Protein AF-H2YAA5-F1 (afdb_monomer)

Nearest PDB structures (foldseek):
  7ms2-assembly1_A  TM=9.270E-01  e=6.376E-05  Acetivibrio thermocellus AD2
  8j9f-assembly1_C  TM=8.965E-01  e=6.809E-05  Paenibacillus relictisesami
  3ac0-assembly1_B  TM=8.863E-01  e=9.457E-05  Kluyveromyces marxianus
  3abz-assembly1_D  TM=8.945E-01  e=2.081E-04  Kluyveromyces marxianus
  3abz-assembly1_B  TM=8.950E-01  e=2.373E-04  Kluyveromyces marxianus

Radius of gyration: 16.55 Å; Cα contacts (8 Å, |Δi|>4): 184; chains: 1; bounding box: 50×37×39 Å

Sequence (137 aa):
ISYRRSKQPTLYRYSGVARFTTGCVGANNKNLPICNTYNSSQVKEVVTGSEIVLVTLGTGVGIEAEGRDRSSMDLPGKQLEMLKDVVKFASGPVIVLLFNAGPLDVRWPMDNVAAVIACHFSAQMTGAGIMKVITGQ

Organism: Ciona savignyi (NCBI:txid51511)

Mean predicted aligned error: 7.63 Å

Foldseek 3Di:
DDDDDDPDPDQDDDPDDQDDDDAADADDPPDDRQRADGDLVVLLVRQAPDQEAEAEFEDDCVQDDPVHDDPAQETGHCSVVSVVSNLVRHPHFYEYEYEYPDHHPCVVVVVRGPYYHDQYCPPPCSVVVVVCVVNVD

Structure (mmCIF, N/CA/C/O backbone):
data_AF-H2YAA5-F1
#
_entry.id   AF-H2YAA5-F1
#
loop_
_atom_site.group_PDB
_atom_site.id
_atom_site.type_symbol
_atom_site.label_atom_id
_atom_site.label_alt_id
_atom_site.label_comp_id
_atom_site.label_asym_id
_atom_site.label_entity_id
_atom_site.label_seq_id
_atom_site.pdbx_PDB_ins_code
_atom_site.Cartn_x
_atom_site.Cartn_y
_atom_site.Cartn_z
_atom_site.occupancy
_atom_site.B_iso_or_equiv
_atom_site.auth_seq_id
_atom_site.auth_comp_id
_atom_site.auth_asym_id
_atom_site.auth_atom_id
_atom_site.pdbx_PDB_model_num
ATOM 1 N N . ILE A 1 1 ? -30.995 -21.481 7.227 1.00 39.28 1 ILE A N 1
ATOM 2 C CA . ILE A 1 1 ? -29.791 -20.750 6.761 1.00 39.28 1 ILE A CA 1
ATOM 3 C C . ILE A 1 1 ? -29.934 -19.313 7.241 1.00 39.28 1 ILE A C 1
ATOM 5 O O . ILE A 1 1 ? -30.798 -18.596 6.758 1.00 39.28 1 ILE A O 1
ATOM 9 N N . SER A 1 2 ? -29.221 -18.960 8.310 1.00 37.44 2 SER A N 1
ATOM 10 C CA . SER A 1 2 ? -29.306 -17.648 8.958 1.00 37.44 2 SER A CA 1
ATOM 11 C C . SER A 1 2 ? -28.291 -16.714 8.306 1.00 37.44 2 SER A C 1
ATOM 13 O O . SER A 1 2 ? -27.095 -16.964 8.413 1.00 37.44 2 SER A O 1
ATOM 15 N N . TYR A 1 3 ? -28.747 -15.653 7.639 1.00 30.62 3 TYR A N 1
ATOM 16 C CA . TYR A 1 3 ? -27.887 -14.530 7.264 1.00 30.62 3 TYR A CA 1
ATOM 17 C C . TYR A 1 3 ? -28.516 -13.239 7.788 1.00 30.62 3 TYR A C 1
ATOM 19 O O . TYR A 1 3 ? -29.413 -12.654 7.184 1.00 30.62 3 TYR A O 1
ATOM 27 N N . ARG A 1 4 ? -28.080 -12.834 8.985 1.00 42.38 4 ARG A N 1
ATOM 28 C CA . ARG A 1 4 ? -28.452 -11.577 9.640 1.00 42.38 4 ARG A CA 1
ATOM 29 C C . ARG A 1 4 ? -27.241 -10.645 9.621 1.00 42.38 4 ARG A C 1
ATOM 31 O O . ARG A 1 4 ? -26.290 -10.875 10.360 1.00 42.38 4 ARG A O 1
ATOM 38 N N . ARG A 1 5 ? -27.322 -9.571 8.835 1.00 42.88 5 ARG A N 1
ATOM 39 C CA . ARG A 1 5 ? -27.273 -8.159 9.274 1.00 42.88 5 ARG A CA 1
ATOM 40 C C . ARG A 1 5 ? -27.132 -7.274 8.035 1.00 42.88 5 ARG A C 1
ATOM 42 O O . ARG A 1 5 ? -26.046 -7.104 7.494 1.00 42.88 5 ARG A O 1
ATOM 49 N N . SER A 1 6 ? -28.245 -6.667 7.641 1.00 41.19 6 SER A N 1
ATOM 50 C CA . SER A 1 6 ? -28.258 -5.439 6.854 1.00 41.19 6 SER A CA 1
ATOM 51 C C . SER A 1 6 ? -27.463 -4.367 7.612 1.00 41.19 6 SER A C 1
ATOM 53 O O . SER A 1 6 ? -27.956 -3.817 8.601 1.00 41.19 6 SER A O 1
ATOM 55 N N . LYS A 1 7 ? -26.223 -4.084 7.201 1.00 44.28 7 LYS A N 1
ATOM 56 C CA . LYS A 1 7 ? -25.579 -2.823 7.582 1.00 44.28 7 LYS A CA 1
ATOM 57 C C . LYS A 1 7 ? -26.312 -1.722 6.818 1.00 44.28 7 LYS A C 1
ATOM 59 O O . LYS A 1 7 ? -26.330 -1.736 5.592 1.00 44.28 7 LYS A O 1
ATOM 64 N N . GLN A 1 8 ? -26.983 -0.832 7.544 1.00 41.75 8 GLN A N 1
ATOM 65 C CA . GLN A 1 8 ? -27.533 0.394 6.969 1.00 41.75 8 GLN A CA 1
ATOM 66 C C . GLN A 1 8 ? -26.404 1.204 6.301 1.00 41.75 8 GLN A C 1
ATOM 68 O O . GLN A 1 8 ? -25.256 1.097 6.743 1.00 41.75 8 GLN A O 1
ATOM 73 N N . PRO A 1 9 ? -26.689 2.003 5.259 1.00 43.78 9 PRO A N 1
ATOM 74 C CA . PRO A 1 9 ? -25.702 2.914 4.694 1.00 43.78 9 PRO A CA 1
ATOM 75 C C . PRO A 1 9 ? -25.348 3.988 5.733 1.00 43.78 9 PRO A C 1
ATOM 77 O O . PRO A 1 9 ? -26.124 4.907 5.987 1.00 43.78 9 PRO A O 1
ATOM 80 N N . THR A 1 10 ? -24.185 3.853 6.371 1.00 47.16 10 THR A N 1
ATOM 81 C CA . THR A 1 10 ? -23.647 4.857 7.295 1.00 47.16 10 THR A CA 1
ATOM 82 C C . THR A 1 10 ? -22.866 5.896 6.495 1.00 47.16 10 THR A C 1
ATOM 84 O O . THR A 1 10 ? -21.867 5.570 5.857 1.00 47.16 10 THR A O 1
ATOM 87 N N . LEU A 1 11 ? -23.314 7.151 6.528 1.00 50.50 11 LEU A N 1
ATOM 88 C CA . LEU A 1 11 ? -22.570 8.288 5.985 1.00 50.50 11 LEU A CA 1
ATOM 89 C C . LEU A 1 11 ? -21.407 8.626 6.927 1.00 50.50 11 LEU A C 1
ATOM 91 O O . LEU A 1 11 ? -21.628 9.058 8.058 1.00 50.50 11 LEU A O 1
ATOM 95 N N . TYR A 1 12 ? -20.171 8.440 6.463 1.00 52.25 12 TYR A N 1
ATOM 96 C CA . TYR A 1 12 ? -18.972 8.856 7.189 1.00 52.25 12 TYR A CA 1
ATOM 97 C C . TYR A 1 12 ? -18.597 10.283 6.782 1.00 52.25 12 TYR A C 1
ATOM 99 O O . TYR A 1 12 ? -18.268 10.546 5.627 1.00 52.25 12 TYR A O 1
ATOM 107 N N . ARG A 1 13 ? -18.630 11.219 7.737 1.00 52.41 13 ARG A N 1
ATOM 108 C CA . ARG A 1 13 ? -18.044 12.555 7.575 1.00 52.41 13 ARG A CA 1
ATOM 109 C C . ARG A 1 13 ? -16.662 12.541 8.215 1.00 52.41 13 ARG A C 1
ATOM 111 O O . ARG A 1 13 ? -16.558 12.452 9.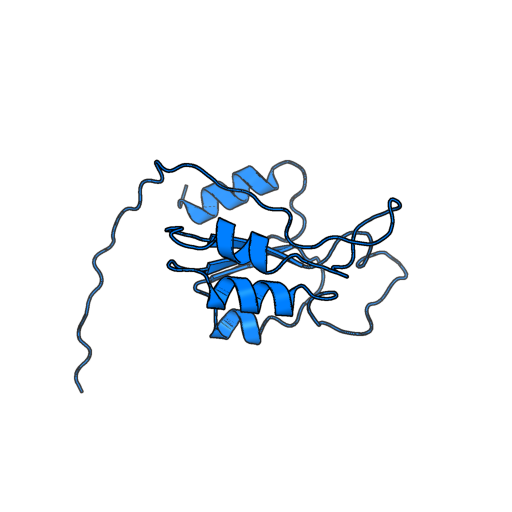433 1.00 52.41 13 ARG A O 1
ATOM 118 N N . TYR A 1 14 ? -15.610 12.643 7.408 1.00 58.72 14 TYR A N 1
ATOM 119 C CA . TYR A 1 14 ? -14.255 12.794 7.932 1.00 58.72 14 TYR A CA 1
ATOM 120 C C . TYR A 1 14 ? -14.113 14.172 8.597 1.00 58.72 14 TYR A C 1
ATOM 122 O O . TYR A 1 14 ? -14.228 15.197 7.926 1.00 58.72 14 TYR A O 1
ATOM 130 N N . SER A 1 15 ? -13.894 14.209 9.914 1.00 57.12 15 SER A N 1
ATOM 131 C CA . SER A 1 15 ? -13.580 15.442 10.660 1.00 57.12 15 SER A CA 1
ATOM 132 C C . SER A 1 15 ? -12.356 15.285 11.576 1.00 57.12 15 SER A C 1
ATOM 134 O O . SER A 1 15 ? -12.232 15.992 12.575 1.00 57.12 15 SER A O 1
ATOM 136 N N . GLY A 1 16 ? -11.484 14.320 11.269 1.00 63.72 16 GLY A N 1
ATOM 137 C CA . GLY A 1 16 ? -10.344 13.939 12.102 1.00 63.72 16 GLY A CA 1
ATOM 138 C C . GLY A 1 16 ? -9.012 14.567 11.684 1.00 63.72 16 GLY A C 1
ATOM 139 O O . GLY A 1 16 ? -8.889 15.212 10.645 1.00 63.72 16 GLY A O 1
ATOM 140 N N . VAL A 1 17 ? -7.994 14.343 12.517 1.00 72.75 17 VAL A N 1
ATOM 141 C CA . VAL A 1 17 ? -6.597 14.707 12.240 1.00 72.75 17 VAL A CA 1
ATOM 142 C C . VAL A 1 17 ? -5.952 13.606 11.399 1.00 72.75 17 VAL A C 1
ATOM 144 O O . VAL A 1 17 ? -5.946 12.442 11.802 1.00 72.75 17 VAL A O 1
ATOM 147 N N . ALA A 1 18 ? -5.377 13.968 10.253 1.00 80.94 18 ALA A N 1
ATOM 148 C CA . ALA A 1 18 ? -4.579 13.048 9.452 1.00 80.94 18 ALA A CA 1
ATOM 149 C C . ALA A 1 18 ? -3.185 12.886 10.072 1.00 80.94 18 ALA A C 1
ATOM 151 O O . ALA A 1 18 ? -2.505 13.872 10.360 1.00 80.94 18 ALA A O 1
ATOM 152 N N . ARG A 1 19 ? -2.754 11.637 10.266 1.00 85.75 19 ARG A N 1
ATOM 153 C CA . ARG A 1 19 ? -1.390 11.305 10.687 1.00 85.75 19 ARG A CA 1
ATOM 154 C C . ARG A 1 19 ? -0.677 10.644 9.521 1.00 85.75 19 ARG A C 1
ATOM 156 O O . ARG A 1 19 ? -1.197 9.700 8.933 1.00 85.75 19 ARG A O 1
ATOM 163 N N . PHE A 1 20 ? 0.509 11.141 9.205 1.00 85.88 20 PHE A N 1
ATOM 164 C CA . PHE A 1 20 ? 1.341 10.610 8.136 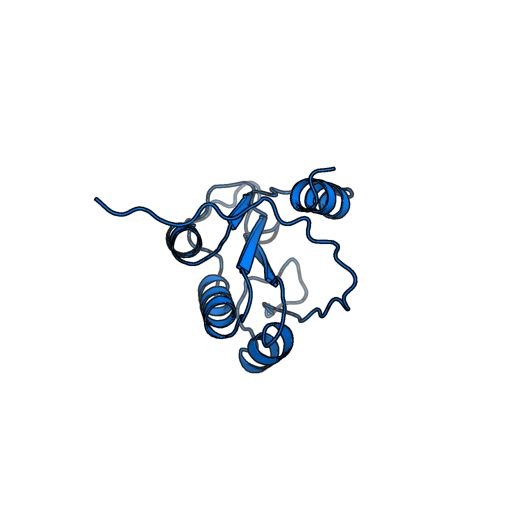1.00 85.88 20 PHE A CA 1
ATOM 165 C C . PHE A 1 20 ? 2.633 10.083 8.739 1.00 85.88 20 PHE A C 1
ATOM 167 O O . PHE A 1 20 ? 3.203 10.702 9.635 1.00 85.88 20 PHE A O 1
ATOM 174 N N . THR A 1 21 ? 3.101 8.952 8.228 1.00 82.69 21 THR A N 1
ATOM 175 C CA . THR A 1 21 ? 4.433 8.439 8.532 1.00 82.69 21 THR A CA 1
ATOM 176 C C . THR A 1 21 ? 5.130 8.072 7.237 1.00 82.69 21 THR A C 1
ATOM 178 O O . THR A 1 21 ? 4.486 7.685 6.257 1.00 82.69 21 THR A O 1
ATOM 181 N N . THR A 1 22 ? 6.451 8.188 7.219 1.00 76.44 22 THR A N 1
ATOM 182 C CA . THR A 1 22 ? 7.252 7.569 6.168 1.00 76.44 22 THR A CA 1
ATOM 183 C C . THR A 1 22 ? 7.115 6.058 6.298 1.00 76.44 22 THR A C 1
ATOM 185 O O . THR A 1 22 ? 7.511 5.492 7.313 1.00 76.44 22 THR A O 1
ATOM 188 N N . GLY A 1 23 ? 6.534 5.411 5.289 1.00 78.38 23 GLY A N 1
ATOM 189 C CA . GLY A 1 23 ? 6.445 3.954 5.244 1.00 78.38 23 GLY A CA 1
ATOM 190 C C . GLY A 1 23 ? 7.803 3.341 4.907 1.00 78.38 23 GLY A C 1
ATOM 191 O O . GLY A 1 23 ? 8.620 3.050 5.778 1.00 78.38 23 GLY A O 1
ATOM 192 N N . CYS A 1 24 ? 8.051 3.177 3.613 1.00 82.75 24 CYS A N 1
ATOM 193 C CA . CYS A 1 24 ? 9.284 2.610 3.085 1.00 82.75 24 CYS A CA 1
ATOM 194 C C . CYS A 1 24 ? 10.388 3.658 2.902 1.00 82.75 24 CYS A C 1
ATOM 196 O O . CYS A 1 24 ? 10.145 4.745 2.378 1.00 82.75 24 CYS A O 1
ATOM 198 N N . VAL A 1 25 ? 11.623 3.288 3.244 1.00 75.38 25 VAL A N 1
ATOM 199 C CA . VAL A 1 25 ? 12.838 4.072 2.991 1.00 75.38 25 VAL A CA 1
ATOM 200 C C . VAL A 1 25 ? 13.770 3.274 2.068 1.00 75.38 25 VAL A C 1
ATOM 202 O O . VAL A 1 25 ? 13.963 2.067 2.239 1.00 75.38 25 VAL A O 1
ATOM 205 N N . GLY A 1 26 ? 14.332 3.947 1.060 1.00 65.06 26 GLY A N 1
ATOM 206 C CA . GLY A 1 26 ? 15.323 3.388 0.130 1.00 65.06 26 GLY A CA 1
ATOM 207 C C . GLY A 1 26 ? 16.711 3.993 0.340 1.00 65.06 26 GLY A C 1
ATOM 208 O O . GLY A 1 26 ? 16.845 5.083 0.889 1.00 65.06 26 GLY A O 1
ATOM 209 N N . ALA A 1 27 ? 17.751 3.272 -0.081 1.00 53.47 27 ALA A N 1
ATOM 210 C CA . ALA A 1 27 ? 19.139 3.520 0.324 1.00 53.47 27 ALA A CA 1
ATOM 211 C C . ALA A 1 27 ? 19.928 4.527 -0.540 1.00 53.47 27 ALA A C 1
ATOM 213 O O . ALA A 1 27 ? 21.125 4.694 -0.323 1.00 53.47 27 ALA A O 1
ATOM 214 N N . ASN A 1 28 ? 19.329 5.181 -1.536 1.00 51.03 28 ASN A N 1
ATOM 215 C CA . ASN A 1 28 ? 20.100 6.005 -2.462 1.00 51.03 28 ASN A CA 1
ATOM 216 C C . ASN A 1 28 ? 19.297 7.153 -3.077 1.00 51.03 28 ASN A C 1
ATOM 218 O O . ASN A 1 28 ? 18.268 7.004 -3.726 1.00 51.03 28 ASN A O 1
ATOM 222 N N . ASN A 1 29 ? 19.877 8.330 -2.913 1.00 52.47 29 ASN A N 1
ATOM 223 C CA . ASN A 1 29 ? 19.399 9.675 -3.199 1.00 52.47 29 ASN A CA 1
ATOM 224 C C . ASN A 1 29 ? 19.424 9.976 -4.716 1.00 52.47 29 ASN A C 1
ATOM 226 O O . ASN A 1 29 ? 19.570 11.122 -5.133 1.00 52.47 29 ASN A O 1
ATOM 230 N N . LYS A 1 30 ? 19.341 8.937 -5.553 1.00 53.44 30 LYS A N 1
ATOM 231 C CA . LYS A 1 30 ? 19.345 9.006 -7.014 1.00 53.44 30 LYS A CA 1
ATOM 232 C C . LYS A 1 30 ? 18.276 8.050 -7.549 1.00 53.44 30 LYS A C 1
ATOM 234 O O . LYS A 1 30 ? 18.545 6.884 -7.804 1.00 53.44 30 LYS A O 1
ATOM 239 N N . ASN A 1 31 ? 17.076 8.598 -7.735 1.00 53.50 31 ASN A N 1
ATOM 240 C CA . ASN A 1 31 ? 15.996 8.075 -8.582 1.00 53.50 31 ASN A CA 1
ATOM 241 C C . ASN A 1 31 ? 15.207 6.846 -8.086 1.00 53.50 31 ASN A C 1
ATOM 243 O O . ASN A 1 31 ? 14.979 5.906 -8.839 1.00 53.50 31 ASN A O 1
ATOM 247 N N . LEU A 1 32 ? 14.629 7.001 -6.887 1.00 56.34 32 LEU A N 1
ATOM 248 C CA . LEU A 1 32 ? 13.385 6.382 -6.380 1.00 56.34 32 LEU A CA 1
ATOM 249 C C . LEU A 1 32 ? 13.551 5.127 -5.509 1.00 56.34 32 LEU A C 1
ATOM 251 O O . LEU A 1 32 ? 14.120 4.129 -5.947 1.00 56.34 32 LEU A O 1
ATOM 255 N N . PRO A 1 33 ? 13.028 5.156 -4.269 1.00 58.25 33 PRO A N 1
ATOM 256 C CA . PRO A 1 33 ? 13.323 4.137 -3.277 1.00 58.25 33 PRO A CA 1
ATOM 257 C C . PRO A 1 33 ? 12.563 2.833 -3.552 1.00 58.25 33 PRO A C 1
ATOM 259 O O . PRO A 1 33 ? 11.349 2.754 -3.371 1.00 58.25 33 PRO A O 1
ATOM 262 N N . ILE A 1 34 ? 13.295 1.774 -3.904 1.00 77.31 34 ILE A N 1
ATOM 263 C CA . ILE A 1 34 ? 12.858 0.403 -3.609 1.00 77.31 34 ILE A CA 1
ATOM 264 C C . ILE A 1 34 ? 12.766 0.288 -2.079 1.00 77.31 34 ILE A C 1
ATOM 266 O O . ILE A 1 34 ? 13.643 0.782 -1.365 1.00 77.31 34 ILE A O 1
ATOM 270 N N . CYS A 1 35 ? 11.692 -0.320 -1.568 1.00 86.56 35 CYS A N 1
ATOM 271 C CA . CYS A 1 35 ? 11.458 -0.442 -0.131 1.00 86.56 35 CYS A CA 1
ATOM 272 C C . CYS A 1 35 ? 12.470 -1.406 0.506 1.00 86.56 35 CYS A C 1
ATOM 274 O O . CYS A 1 35 ? 12.218 -2.603 0.591 1.00 86.56 35 CYS A O 1
ATOM 276 N N . ASN A 1 36 ? 13.624 -0.905 0.944 1.00 86.75 36 ASN A N 1
ATOM 277 C CA . ASN A 1 36 ? 14.657 -1.736 1.569 1.00 86.75 36 ASN A CA 1
ATOM 278 C C . ASN A 1 36 ? 14.397 -1.913 3.065 1.00 86.75 36 ASN A C 1
ATOM 280 O O . ASN A 1 36 ? 14.625 -2.985 3.631 1.00 86.75 36 ASN A O 1
ATOM 284 N N . THR A 1 37 ? 13.931 -0.849 3.715 1.00 89.12 37 THR A N 1
ATOM 285 C CA . THR A 1 37 ? 13.631 -0.827 5.144 1.00 89.12 37 THR A CA 1
ATOM 286 C C . THR A 1 37 ? 12.354 -0.038 5.409 1.00 89.12 37 THR A C 1
ATOM 288 O O . THR A 1 37 ? 11.941 0.809 4.618 1.00 89.12 37 THR A O 1
ATOM 291 N N . TYR A 1 38 ? 11.719 -0.338 6.535 1.00 91.06 38 TYR A N 1
ATOM 292 C CA . TYR A 1 38 ? 10.622 0.432 7.107 1.00 91.06 38 TYR A CA 1
ATOM 293 C C . TYR A 1 38 ? 10.704 0.307 8.632 1.00 91.06 38 TYR A C 1
ATOM 295 O O . TYR A 1 38 ? 11.313 -0.635 9.151 1.00 91.06 38 TYR A O 1
ATOM 303 N N . ASN A 1 39 ? 10.119 1.255 9.361 1.00 92.69 39 ASN A N 1
ATOM 304 C CA . ASN A 1 39 ? 10.100 1.223 10.821 1.00 92.69 39 ASN A CA 1
ATOM 305 C C . ASN A 1 39 ? 8.742 0.709 11.320 1.00 92.69 39 ASN A C 1
ATOM 307 O O . ASN A 1 39 ? 7.763 1.451 11.368 1.00 92.69 39 ASN A O 1
ATOM 311 N N . SER A 1 40 ? 8.692 -0.565 11.715 1.00 93.31 40 SER A N 1
ATOM 312 C CA . SER A 1 40 ? 7.464 -1.214 12.204 1.00 93.31 40 SER A CA 1
ATOM 313 C C . SER A 1 40 ? 6.866 -0.515 13.437 1.00 93.31 40 SER A C 1
ATOM 315 O O . SER A 1 40 ? 5.646 -0.406 13.560 1.00 93.31 40 SER A O 1
ATOM 317 N N . SER A 1 41 ? 7.699 0.051 14.318 1.00 94.00 41 SER A N 1
ATOM 318 C CA . SER A 1 41 ? 7.223 0.807 15.485 1.00 94.00 41 SER A CA 1
ATOM 319 C C . SER A 1 41 ? 6.494 2.091 15.079 1.00 94.00 41 SER A C 1
ATOM 321 O O . SER A 1 41 ? 5.432 2.378 15.627 1.00 94.00 41 SER A O 1
ATOM 323 N N . GLN A 1 42 ? 7.009 2.823 14.084 1.00 91.69 42 GLN A N 1
ATOM 324 C CA . GLN A 1 42 ? 6.333 4.012 13.542 1.00 91.69 42 GLN A CA 1
ATOM 325 C C . GLN A 1 42 ? 5.039 3.654 12.805 1.00 91.69 42 GLN A C 1
ATOM 327 O O . GLN A 1 42 ? 4.055 4.387 12.895 1.00 91.69 42 GLN A O 1
ATOM 332 N N . VAL A 1 43 ? 5.018 2.516 12.100 1.00 93.69 43 VAL A N 1
ATOM 333 C CA . VAL A 1 43 ? 3.786 1.990 11.494 1.00 93.69 43 VAL A CA 1
ATOM 334 C C . VAL A 1 43 ? 2.746 1.743 12.580 1.00 93.69 43 VAL A C 1
ATOM 336 O O . VAL A 1 43 ? 1.640 2.265 12.484 1.00 93.69 43 VAL A O 1
ATOM 339 N N . LYS A 1 44 ? 3.100 1.016 13.646 1.00 94.94 44 LYS A N 1
ATOM 340 C CA . LYS A 1 44 ? 2.194 0.752 14.768 1.00 94.94 44 LYS A CA 1
ATOM 341 C C . LYS A 1 44 ? 1.634 2.042 15.363 1.00 94.94 44 LYS A C 1
ATOM 343 O O . LYS A 1 44 ? 0.426 2.132 15.565 1.00 94.94 44 LYS A O 1
ATOM 348 N N . GLU A 1 45 ? 2.494 3.019 15.635 1.00 93.25 45 GLU A N 1
ATOM 349 C CA . GLU A 1 45 ? 2.102 4.301 16.224 1.00 93.25 45 GLU A CA 1
ATOM 350 C C . GLU A 1 45 ? 1.064 5.038 15.367 1.00 93.25 45 GLU A C 1
ATOM 352 O O . GLU A 1 45 ? 0.056 5.500 15.897 1.00 93.25 45 GLU A O 1
ATOM 357 N N . VAL A 1 46 ? 1.265 5.104 14.045 1.00 90.94 46 VAL A N 1
ATOM 358 C CA . VAL A 1 46 ? 0.377 5.874 13.161 1.00 90.94 46 VAL A CA 1
ATOM 359 C C . VAL A 1 46 ? -0.974 5.189 12.921 1.00 90.94 46 VAL A C 1
ATOM 361 O O . VAL A 1 46 ? -1.992 5.865 12.760 1.00 90.94 46 VAL A O 1
ATOM 364 N N . VAL A 1 47 ? -1.004 3.852 12.876 1.00 94.19 47 VAL A N 1
ATOM 365 C CA . VAL A 1 47 ? -2.222 3.102 12.512 1.00 94.19 47 VAL A CA 1
ATOM 366 C C . VAL A 1 47 ? -3.084 2.726 13.717 1.00 94.19 47 VAL A C 1
ATOM 368 O O . VAL A 1 47 ? -4.284 2.493 13.558 1.00 94.19 47 VAL A O 1
ATOM 371 N N . THR A 1 48 ? -2.506 2.679 14.921 1.00 94.12 48 THR A N 1
ATOM 372 C CA . THR A 1 48 ? -3.252 2.335 16.139 1.00 94.12 48 THR A CA 1
ATOM 373 C C . THR A 1 48 ? -4.297 3.412 16.430 1.00 94.12 48 THR A C 1
ATOM 375 O O . THR A 1 48 ? -3.978 4.596 16.503 1.00 94.12 48 THR A O 1
ATOM 378 N N . GLY A 1 49 ? -5.559 3.008 16.610 1.00 90.62 49 GLY A N 1
ATOM 379 C CA . GLY A 1 49 ? -6.658 3.937 16.895 1.00 90.62 49 GLY A CA 1
ATOM 380 C C . GLY A 1 49 ? -7.122 4.778 15.699 1.00 90.62 49 GLY A C 1
ATOM 381 O O . GLY A 1 49 ? -7.966 5.655 15.875 1.00 90.62 49 GLY A O 1
ATOM 382 N N . SER A 1 50 ? -6.605 4.524 14.492 1.00 90.81 50 SER A N 1
ATOM 383 C CA . SER A 1 50 ? -7.085 5.171 13.268 1.00 90.81 50 SER A CA 1
ATOM 384 C C . SER A 1 50 ? -8.400 4.545 12.797 1.00 90.81 50 SER A C 1
ATOM 386 O O . SER A 1 50 ? -8.522 3.322 12.713 1.00 90.81 50 SER A O 1
ATOM 388 N N . GLU A 1 51 ? -9.380 5.390 12.460 1.00 91.62 51 GLU A N 1
ATOM 389 C CA . GLU A 1 51 ? -10.695 4.958 11.960 1.00 91.62 51 GLU A CA 1
ATOM 390 C C . GLU A 1 51 ? -10.612 4.344 10.561 1.00 91.62 51 GLU A C 1
ATOM 392 O O . GLU A 1 51 ? -11.354 3.421 10.245 1.00 91.62 51 GLU A O 1
ATOM 397 N N . ILE A 1 52 ? -9.711 4.858 9.722 1.00 91.88 52 ILE A N 1
ATOM 398 C CA . ILE A 1 52 ? -9.428 4.376 8.369 1.00 91.88 52 ILE A CA 1
ATOM 399 C C . ILE A 1 52 ? -7.923 4.512 8.156 1.00 91.88 52 ILE A C 1
ATOM 401 O O . ILE A 1 52 ? -7.336 5.532 8.525 1.00 91.88 52 ILE A O 1
ATOM 405 N N . VAL A 1 53 ? -7.300 3.507 7.543 1.00 95.12 53 VAL A N 1
ATOM 406 C CA . VAL A 1 53 ? -5.882 3.550 7.175 1.00 95.12 53 VAL A CA 1
ATOM 407 C C . VAL A 1 53 ? -5.755 3.470 5.661 1.00 95.12 53 VAL A C 1
ATOM 409 O O . VAL A 1 53 ? -6.182 2.493 5.051 1.00 95.12 53 VAL A O 1
ATOM 412 N N . LEU A 1 54 ? -5.147 4.492 5.058 1.00 94.69 54 LEU A N 1
ATOM 413 C CA . LEU A 1 54 ? -4.777 4.488 3.644 1.00 94.69 54 LEU A CA 1
ATOM 414 C C . LEU A 1 54 ? -3.300 4.114 3.521 1.00 94.69 54 LEU A C 1
ATOM 416 O O . LEU A 1 54 ? -2.445 4.779 4.105 1.00 94.69 54 LEU A O 1
ATOM 420 N N . VAL A 1 55 ? -2.996 3.068 2.757 1.00 95.44 55 VAL A N 1
ATOM 421 C CA . VAL A 1 55 ? -1.620 2.613 2.511 1.00 95.44 55 VAL A CA 1
ATOM 422 C C . VAL A 1 55 ? -1.314 2.750 1.032 1.00 95.44 55 VAL A C 1
ATOM 424 O O . VAL A 1 55 ? -1.978 2.133 0.204 1.00 95.44 55 VAL A O 1
ATOM 427 N N . THR A 1 56 ? -0.304 3.542 0.688 1.00 93.50 56 THR A N 1
ATOM 428 C CA . THR A 1 56 ? 0.161 3.680 -0.693 1.00 93.50 56 THR A CA 1
ATOM 429 C C . THR A 1 56 ? 1.264 2.661 -0.976 1.00 93.50 56 THR A C 1
ATOM 431 O O . THR A 1 56 ? 2.281 2.625 -0.286 1.00 93.50 56 THR A O 1
ATOM 434 N N . LEU A 1 57 ? 1.054 1.812 -1.980 1.00 93.38 57 LEU A N 1
ATOM 435 C CA . LEU A 1 57 ? 1.986 0.765 -2.412 1.00 93.38 57 LEU A CA 1
ATOM 436 C C . LEU A 1 57 ? 2.148 0.806 -3.932 1.00 93.38 57 LEU A C 1
ATOM 438 O O . LEU A 1 57 ? 1.341 1.414 -4.633 1.00 93.38 57 LEU A O 1
ATOM 442 N N . GLY A 1 58 ? 3.157 0.111 -4.448 1.00 92.56 58 GLY A N 1
ATOM 443 C CA . GLY A 1 58 ? 3.337 -0.110 -5.876 1.00 92.56 58 GLY A CA 1
ATOM 444 C C . GLY A 1 58 ? 4.764 0.131 -6.353 1.00 92.56 58 GLY A C 1
ATOM 445 O O . GLY A 1 58 ? 5.740 -0.154 -5.657 1.00 92.56 58 GLY A O 1
ATOM 446 N N . THR A 1 59 ? 4.882 0.618 -7.578 1.00 90.44 59 THR A N 1
ATOM 447 C CA . THR A 1 59 ? 6.135 0.835 -8.298 1.00 90.44 59 THR A CA 1
ATOM 448 C C . THR A 1 59 ? 6.376 2.333 -8.523 1.00 90.44 59 THR A C 1
ATOM 450 O O . THR A 1 59 ? 5.697 3.202 -7.977 1.00 90.44 59 THR A O 1
ATOM 453 N N . GLY A 1 60 ? 7.404 2.656 -9.301 1.00 85.69 60 GLY A N 1
ATOM 454 C CA . GLY A 1 60 ? 7.709 4.013 -9.744 1.00 85.69 60 GLY A CA 1
ATOM 455 C C . GLY A 1 60 ? 8.764 3.975 -10.844 1.00 85.69 60 GLY A C 1
ATOM 456 O O . GLY A 1 60 ? 9.202 2.891 -11.235 1.00 85.69 60 GLY A O 1
ATOM 457 N N . VAL A 1 61 ? 9.232 5.138 -11.308 1.00 80.94 61 VAL A N 1
ATOM 458 C CA . VAL A 1 61 ? 10.142 5.201 -12.475 1.00 80.94 61 VAL A CA 1
ATOM 459 C C . VAL A 1 61 ? 11.546 4.616 -12.225 1.00 80.94 61 VAL A C 1
ATOM 461 O O . VAL A 1 61 ? 12.333 4.459 -13.151 1.00 80.94 61 VAL A O 1
ATOM 464 N N . GLY A 1 62 ? 11.864 4.233 -10.981 1.00 79.38 62 GLY A N 1
ATOM 465 C CA . GLY A 1 62 ? 13.053 3.438 -10.652 1.00 79.38 62 GLY A CA 1
ATOM 466 C C . GLY A 1 62 ? 12.893 1.943 -10.964 1.00 79.38 62 GLY A C 1
ATOM 467 O O . GLY A 1 62 ? 13.887 1.231 -11.095 1.00 79.38 62 GLY A O 1
ATOM 468 N N . ILE A 1 63 ? 11.657 1.464 -11.112 1.00 84.75 63 ILE A N 1
ATOM 469 C CA . ILE A 1 63 ? 11.308 0.054 -11.322 1.00 84.75 63 ILE A CA 1
ATOM 470 C C . ILE A 1 63 ? 10.708 -0.156 -12.715 1.00 84.75 63 ILE A C 1
ATOM 472 O O . ILE A 1 63 ? 11.091 -1.100 -13.397 1.00 84.75 63 ILE A O 1
ATOM 476 N N . GLU A 1 64 ? 9.793 0.713 -13.139 1.00 86.19 64 GLU A N 1
ATOM 477 C CA . GLU A 1 64 ? 9.132 0.636 -14.444 1.00 86.19 64 GLU A CA 1
ATOM 478 C C . GLU A 1 64 ? 9.727 1.69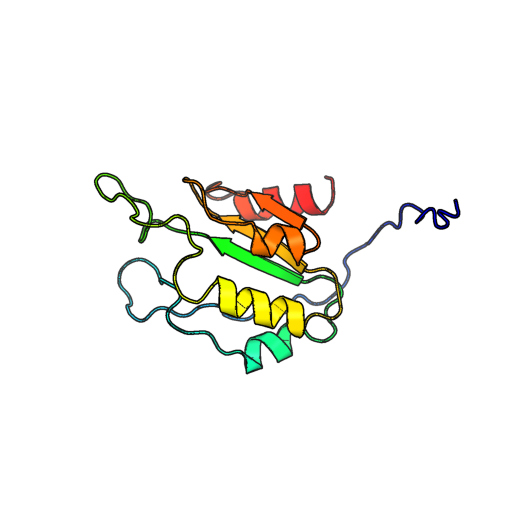0 -15.383 1.00 86.19 64 GLU A C 1
ATOM 480 O O . GLU A 1 64 ? 9.555 2.890 -15.163 1.00 86.19 64 GLU A O 1
ATOM 485 N N . ALA A 1 65 ? 10.461 1.240 -16.403 1.00 86.69 65 ALA A N 1
ATOM 486 C CA . ALA A 1 65 ? 11.094 2.097 -17.402 1.00 86.69 65 ALA A CA 1
ATOM 487 C C . ALA A 1 65 ? 11.270 1.348 -18.733 1.00 86.69 65 ALA A C 1
ATOM 489 O O . ALA A 1 65 ? 11.349 0.121 -18.758 1.00 86.69 65 ALA A O 1
ATOM 490 N N . GLU A 1 66 ? 11.357 2.085 -19.841 1.00 89.69 66 GLU A N 1
ATOM 491 C CA . GLU A 1 66 ? 11.645 1.503 -21.156 1.00 89.69 66 GLU A CA 1
ATOM 492 C C . GLU A 1 66 ? 12.992 0.763 -21.151 1.00 89.69 66 GLU A C 1
ATOM 494 O O . GLU A 1 66 ? 13.972 1.225 -20.560 1.00 89.69 66 GLU A O 1
ATOM 499 N N . GLY A 1 67 ? 13.026 -0.417 -21.777 1.00 88.38 67 GLY A N 1
ATOM 500 C CA . GLY A 1 67 ? 14.206 -1.285 -21.780 1.00 88.38 67 GLY A CA 1
ATOM 501 C C . GLY A 1 67 ? 14.529 -1.904 -20.415 1.00 88.38 67 GLY A C 1
ATOM 502 O O . GLY A 1 67 ? 15.619 -2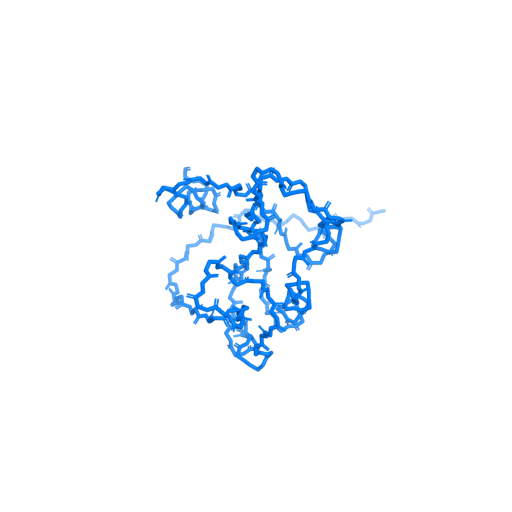.447 -20.233 1.00 88.38 67 GLY A O 1
ATOM 503 N N . ARG A 1 68 ? 13.608 -1.814 -19.445 1.00 84.69 68 ARG A N 1
ATOM 504 C CA . ARG A 1 68 ? 13.728 -2.416 -18.116 1.00 84.69 68 ARG A CA 1
ATOM 505 C C . ARG A 1 68 ? 12.489 -3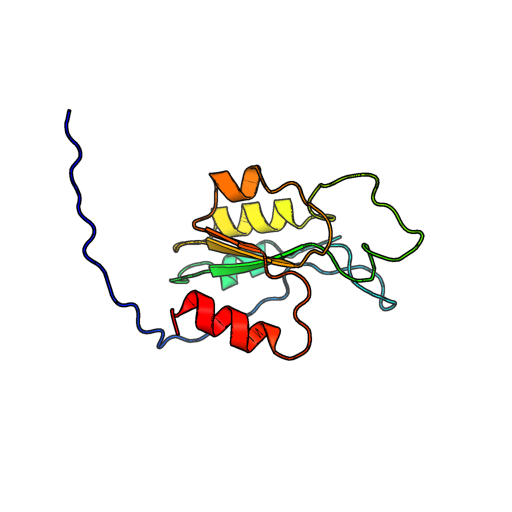.239 -17.793 1.00 84.69 68 ARG A C 1
ATOM 507 O O . ARG A 1 68 ? 11.535 -2.757 -17.184 1.00 84.69 68 ARG A O 1
ATOM 514 N N . ASP A 1 69 ? 12.561 -4.512 -18.148 1.00 88.44 69 ASP A N 1
ATOM 515 C CA . ASP A 1 69 ? 11.551 -5.482 -17.754 1.00 88.44 69 ASP A CA 1
ATOM 516 C C . ASP A 1 69 ? 11.750 -5.932 -16.306 1.00 88.44 69 ASP A C 1
ATOM 518 O O . ASP A 1 69 ? 12.869 -6.036 -15.792 1.00 88.44 69 ASP A O 1
ATOM 522 N N . ARG A 1 70 ? 10.636 -6.218 -15.634 1.00 89.62 70 ARG A N 1
ATOM 523 C CA . ARG A 1 70 ? 10.643 -6.809 -14.295 1.00 89.62 70 ARG A CA 1
ATOM 524 C C . ARG A 1 70 ? 10.730 -8.326 -14.407 1.00 89.62 70 ARG A C 1
ATOM 526 O O . ARG A 1 70 ? 10.041 -8.932 -15.219 1.00 89.62 70 ARG A O 1
ATOM 533 N N . SER A 1 71 ? 11.519 -8.942 -13.532 1.00 90.81 71 SER A N 1
ATOM 534 C CA . SER A 1 71 ? 11.615 -10.403 -13.411 1.00 90.81 71 SER A CA 1
ATOM 535 C C . SER A 1 71 ? 10.552 -11.016 -12.492 1.00 90.81 71 SER A C 1
ATOM 537 O O . SER A 1 71 ? 10.379 -12.231 -12.492 1.00 90.81 71 SER A O 1
ATOM 539 N N . SER A 1 72 ? 9.850 -10.194 -11.706 1.00 91.19 72 SER A N 1
ATOM 540 C CA . SER A 1 72 ? 8.760 -10.611 -10.821 1.00 91.19 72 SER A CA 1
ATOM 541 C C . SER A 1 72 ? 7.631 -9.576 -10.813 1.00 91.19 72 SER A C 1
ATOM 543 O O . SER A 1 72 ? 7.845 -8.383 -11.047 1.00 91.19 72 SER A O 1
ATOM 545 N N . MET A 1 73 ? 6.422 -10.055 -10.526 1.00 93.81 73 MET A N 1
ATOM 546 C CA . MET A 1 73 ? 5.235 -9.240 -10.276 1.00 93.81 73 MET A CA 1
ATOM 547 C C . MET A 1 73 ? 5.052 -8.897 -8.791 1.00 93.81 73 MET A C 1
ATOM 549 O O . MET A 1 73 ? 4.104 -8.196 -8.457 1.00 93.81 73 MET A O 1
ATOM 553 N N . ASP A 1 74 ? 5.913 -9.368 -7.893 1.00 94.31 74 ASP A N 1
ATOM 554 C CA . ASP A 1 74 ? 5.765 -9.117 -6.458 1.00 94.31 74 ASP A CA 1
ATOM 555 C C . ASP A 1 74 ? 5.811 -7.621 -6.113 1.00 94.31 74 ASP A C 1
ATOM 557 O O . ASP A 1 74 ? 6.429 -6.805 -6.809 1.00 94.31 74 ASP A O 1
ATOM 561 N N . LEU A 1 75 ? 5.182 -7.258 -4.990 1.00 93.38 75 LEU A N 1
ATOM 562 C CA . LEU A 1 75 ? 5.327 -5.920 -4.424 1.00 93.38 75 LEU A CA 1
ATOM 563 C C . LEU A 1 75 ? 6.815 -5.626 -4.146 1.00 93.38 75 LEU A C 1
ATOM 565 O O . LEU A 1 75 ? 7.470 -6.425 -3.474 1.00 93.38 75 LEU A O 1
ATOM 569 N N . PRO A 1 76 ? 7.366 -4.490 -4.614 1.00 90.94 76 PRO A N 1
ATOM 570 C CA . PRO A 1 76 ? 8.803 -4.247 -4.534 1.00 90.94 76 PRO A CA 1
ATOM 571 C C . PRO A 1 76 ? 9.347 -4.162 -3.103 1.00 90.94 76 PRO A C 1
ATOM 573 O O . PRO A 1 76 ? 8.901 -3.342 -2.294 1.00 90.94 76 PRO A O 1
ATOM 576 N N . GLY A 1 77 ? 10.393 -4.941 -2.820 1.00 91.25 77 GLY A N 1
ATOM 577 C CA . GLY A 1 77 ? 11.092 -4.925 -1.535 1.00 91.25 77 GLY A CA 1
ATOM 578 C C . GLY A 1 77 ? 10.182 -5.321 -0.368 1.00 91.25 77 GLY A C 1
ATOM 579 O O . GLY A 1 77 ? 9.415 -6.272 -0.454 1.00 91.25 77 GLY A O 1
ATOM 580 N N . LYS A 1 78 ? 10.246 -4.569 0.731 1.00 93.81 78 LYS A N 1
ATOM 581 C CA . LYS A 1 78 ? 9.529 -4.849 1.986 1.00 93.81 78 LYS A CA 1
ATOM 582 C C . LYS A 1 78 ? 8.099 -4.310 2.040 1.00 93.81 78 LYS A C 1
ATOM 584 O O . LYS A 1 78 ? 7.498 -4.245 3.109 1.00 93.81 78 LYS A O 1
ATOM 589 N N . GLN A 1 79 ? 7.529 -3.908 0.906 1.00 94.69 79 GLN A N 1
ATOM 590 C CA . GLN A 1 79 ? 6.182 -3.329 0.860 1.00 94.69 79 GLN A CA 1
ATOM 591 C C . GLN A 1 79 ? 5.105 -4.285 1.388 1.00 94.69 79 GLN A C 1
ATOM 593 O O . GLN A 1 79 ? 4.233 -3.867 2.149 1.00 94.69 79 GLN A O 1
ATOM 598 N N . LEU A 1 80 ? 5.179 -5.573 1.032 1.00 96.38 80 LEU A N 1
ATOM 599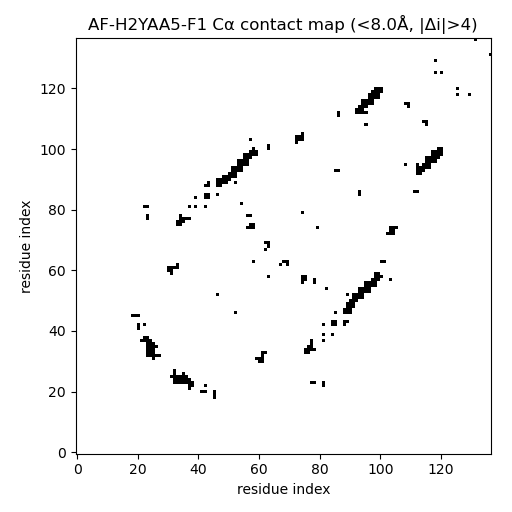 C CA . LEU A 1 80 ? 4.224 -6.572 1.521 1.00 96.38 80 LEU A CA 1
ATOM 600 C C . LEU A 1 80 ? 4.362 -6.808 3.034 1.00 96.38 80 LEU A C 1
ATOM 602 O O . LEU A 1 80 ? 3.368 -7.006 3.727 1.00 96.38 80 LEU A O 1
ATOM 606 N N . GLU A 1 81 ? 5.585 -6.780 3.556 1.00 96.94 81 GLU A N 1
ATOM 607 C CA . GLU A 1 81 ? 5.867 -6.934 4.989 1.00 96.94 81 GLU A CA 1
ATOM 608 C C . GLU A 1 81 ? 5.353 -5.728 5.781 1.00 96.94 81 GLU A C 1
ATOM 610 O O . GLU A 1 81 ? 4.665 -5.894 6.786 1.00 96.94 81 GLU A O 1
ATOM 615 N N . MET A 1 82 ? 5.577 -4.518 5.265 1.00 96.31 82 MET A N 1
ATOM 616 C CA . MET A 1 82 ? 5.013 -3.295 5.827 1.00 96.31 82 MET A CA 1
ATOM 617 C C . MET A 1 82 ? 3.480 -3.335 5.833 1.00 96.31 82 MET A C 1
ATOM 619 O O . MET A 1 82 ? 2.866 -2.976 6.835 1.00 96.31 82 MET A O 1
ATOM 623 N N . LEU A 1 83 ? 2.845 -3.804 4.751 1.00 97.38 83 LEU A N 1
ATOM 624 C CA . LEU A 1 83 ? 1.388 -3.940 4.697 1.00 97.38 83 LEU A CA 1
ATOM 625 C C . LEU A 1 83 ? 0.869 -4.957 5.724 1.00 97.38 83 LEU A C 1
ATOM 627 O O . LEU A 1 83 ? -0.144 -4.699 6.371 1.00 97.38 83 LEU A O 1
ATOM 631 N N . LYS A 1 84 ? 1.565 -6.084 5.912 1.00 98.00 84 LYS A N 1
ATOM 632 C CA . LYS A 1 84 ? 1.236 -7.066 6.959 1.00 98.00 84 LYS A CA 1
ATOM 633 C C . LYS A 1 84 ? 1.261 -6.435 8.350 1.00 98.00 84 LYS A C 1
ATOM 635 O O . LYS A 1 84 ? 0.344 -6.670 9.132 1.00 98.00 84 LYS A O 1
ATOM 640 N N . ASP A 1 85 ? 2.257 -5.600 8.638 1.00 97.62 85 ASP A N 1
ATOM 641 C CA . ASP A 1 85 ? 2.331 -4.862 9.902 1.00 97.62 85 ASP A CA 1
ATOM 642 C C . ASP A 1 85 ? 1.215 -3.819 10.033 1.00 97.62 85 ASP A C 1
ATOM 644 O O . ASP A 1 85 ? 0.610 -3.707 11.099 1.00 97.62 85 ASP A O 1
ATOM 648 N N . VAL A 1 86 ? 0.875 -3.104 8.954 1.00 97.31 86 VAL A N 1
ATOM 649 C CA . VAL A 1 86 ? -0.281 -2.196 8.951 1.00 97.31 86 VAL A CA 1
ATOM 650 C C . VAL A 1 86 ? -1.558 -2.954 9.305 1.00 97.31 86 VAL A C 1
ATOM 652 O O . VAL A 1 86 ? -2.247 -2.557 10.237 1.00 97.31 86 VAL A O 1
ATOM 655 N N . VAL A 1 87 ? -1.861 -4.054 8.611 1.00 97.88 87 VAL A N 1
ATOM 656 C CA . VAL A 1 87 ? -3.067 -4.863 8.864 1.00 97.88 87 VAL A CA 1
ATOM 657 C C . VAL A 1 87 ? -3.073 -5.424 10.286 1.00 97.88 87 VAL A C 1
ATOM 659 O O . VAL A 1 87 ? -4.114 -5.449 10.933 1.00 97.88 87 VAL A O 1
ATOM 662 N N . LYS A 1 88 ? -1.909 -5.824 10.804 1.00 97.81 88 LYS A N 1
ATOM 663 C CA . LYS A 1 88 ? -1.758 -6.337 12.169 1.00 97.81 88 LYS A CA 1
ATOM 664 C C . LYS A 1 88 ? -2.057 -5.290 13.246 1.00 97.81 88 LYS A C 1
ATOM 666 O O . LYS A 1 88 ? -2.580 -5.648 14.299 1.00 97.81 88 LYS A O 1
ATOM 671 N N . PHE A 1 89 ? -1.658 -4.036 13.038 1.00 97.19 89 PHE A N 1
ATOM 672 C CA . PHE A 1 89 ? -1.777 -2.981 14.050 1.00 97.19 89 PHE A CA 1
ATOM 673 C C . PHE A 1 89 ? -3.003 -2.077 13.862 1.00 97.19 89 PHE A C 1
ATOM 675 O O . PHE A 1 89 ? -3.410 -1.405 14.812 1.00 97.19 89 PHE A O 1
ATOM 682 N N . ALA A 1 90 ? -3.581 -2.030 12.661 1.00 96.06 90 ALA A N 1
ATOM 683 C CA . ALA A 1 90 ? -4.731 -1.192 12.358 1.00 96.06 90 ALA A CA 1
ATOM 684 C C . ALA A 1 90 ? -5.962 -1.619 13.167 1.00 96.06 90 ALA A C 1
ATOM 686 O O . ALA A 1 90 ? -6.280 -2.799 13.292 1.00 96.06 90 ALA A O 1
ATOM 687 N N . SER A 1 91 ? -6.675 -0.630 13.708 1.00 91.50 91 SER A N 1
ATOM 688 C CA . SER A 1 91 ? -7.956 -0.854 14.393 1.00 91.50 91 SER A CA 1
ATOM 689 C C . SER A 1 91 ? -9.156 -0.721 13.445 1.00 91.50 91 SER A C 1
ATOM 691 O O . SER A 1 91 ? -10.199 -1.325 13.686 1.00 91.50 91 SER A O 1
ATOM 693 N N . GLY A 1 92 ? -9.009 0.074 12.380 1.00 90.62 92 GLY A N 1
ATOM 694 C CA . GLY A 1 92 ? -10.020 0.310 11.350 1.00 90.62 92 GLY A CA 1
ATOM 695 C C . GLY A 1 92 ? -9.718 -0.393 10.018 1.00 90.62 92 GLY A C 1
ATOM 696 O O . GLY A 1 92 ? -8.674 -1.033 9.872 1.00 90.62 92 GLY A O 1
ATOM 697 N N . PRO A 1 93 ? -10.620 -0.284 9.023 1.00 95.25 93 PRO A N 1
ATOM 698 C CA . PRO A 1 93 ? -10.387 -0.786 7.673 1.00 95.25 93 PRO A CA 1
ATOM 699 C C . PRO A 1 93 ? -9.104 -0.217 7.059 1.00 95.25 93 PRO A C 1
ATOM 701 O O . PRO A 1 93 ? -8.860 0.993 7.070 1.00 95.25 93 PRO A O 1
ATOM 704 N N . VAL A 1 94 ? -8.321 -1.115 6.465 1.00 97.25 94 VAL A N 1
ATOM 705 C CA . VAL A 1 94 ? -7.142 -0.782 5.663 1.00 97.25 94 VAL A CA 1
ATOM 706 C C . VAL A 1 94 ? -7.550 -0.734 4.195 1.00 97.25 94 VAL A C 1
ATOM 708 O O . VAL A 1 94 ? -8.148 -1.684 3.691 1.00 97.25 94 VAL A O 1
ATOM 711 N N . ILE A 1 95 ? -7.226 0.358 3.510 1.00 97.12 95 ILE A N 1
ATOM 712 C CA . ILE A 1 95 ? -7.435 0.537 2.072 1.00 97.12 95 ILE A CA 1
ATOM 713 C C . ILE A 1 95 ? -6.069 0.715 1.418 1.00 97.12 95 ILE A C 1
ATOM 715 O O . ILE A 1 95 ? -5.291 1.590 1.804 1.00 97.12 95 ILE A O 1
ATOM 719 N N . VAL A 1 96 ? -5.781 -0.108 0.416 1.00 97.38 96 VAL A N 1
ATOM 720 C CA . VAL A 1 96 ? -4.543 -0.027 -0.360 1.00 97.38 96 VAL A CA 1
ATOM 721 C C . VAL A 1 96 ? -4.778 0.829 -1.598 1.00 97.38 96 VAL A C 1
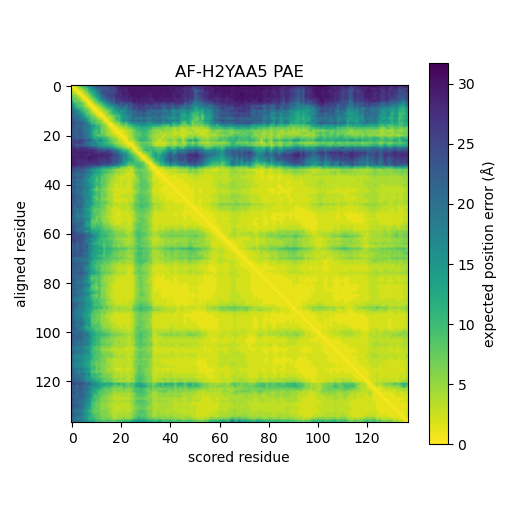ATOM 723 O O . VAL A 1 96 ? -5.669 0.545 -2.393 1.00 97.38 96 VAL A O 1
ATOM 726 N N . LEU A 1 97 ? -3.950 1.852 -1.778 1.00 96.12 97 LEU A N 1
ATOM 727 C CA . LEU A 1 97 ? -3.844 2.640 -3.001 1.00 96.12 97 LEU A CA 1
ATOM 728 C C . LEU A 1 97 ? -2.634 2.130 -3.788 1.00 96.12 97 LEU A C 1
ATOM 730 O O . LEU A 1 97 ? -1.498 2.273 -3.332 1.00 96.12 97 LEU A O 1
ATOM 734 N N . LEU A 1 98 ? -2.876 1.512 -4.940 1.00 95.56 98 LEU A N 1
ATOM 735 C CA . LEU A 1 98 ? -1.858 0.829 -5.731 1.00 95.56 98 LEU A CA 1
ATOM 736 C C . LEU A 1 98 ? -1.423 1.686 -6.928 1.00 95.56 98 LEU A C 1
ATOM 738 O O . LEU A 1 98 ? -2.220 1.981 -7.819 1.00 95.56 98 LEU A O 1
ATOM 742 N N . PHE A 1 99 ? -0.154 2.081 -6.948 1.00 93.88 99 PHE A N 1
ATOM 743 C CA . PHE A 1 99 ? 0.451 2.921 -7.981 1.00 93.88 99 PHE A CA 1
ATOM 744 C C . PHE A 1 99 ? 1.409 2.100 -8.841 1.00 93.88 99 PHE A C 1
ATOM 746 O O . PHE A 1 99 ? 2.535 1.831 -8.436 1.00 93.88 99 PHE A O 1
ATOM 753 N N . ASN A 1 100 ? 0.961 1.677 -10.017 1.00 92.81 100 ASN A N 1
ATOM 754 C CA . ASN A 1 100 ? 1.721 0.827 -10.933 1.00 92.81 100 ASN A CA 1
ATOM 755 C C . ASN A 1 100 ? 1.200 0.968 -12.370 1.00 92.81 100 ASN A C 1
ATOM 757 O O . ASN A 1 100 ? -0.006 1.136 -12.571 1.00 92.81 100 ASN A O 1
ATOM 761 N N . ALA A 1 101 ? 2.077 0.872 -13.373 1.00 90.25 101 ALA A N 1
ATOM 762 C CA . ALA A 1 101 ? 1.661 0.792 -14.775 1.00 90.25 101 ALA A CA 1
ATOM 763 C C . ALA A 1 101 ? 1.500 -0.662 -15.235 1.00 90.25 101 ALA A C 1
ATOM 765 O O . ALA A 1 101 ? 0.581 -0.963 -15.992 1.00 90.25 101 ALA A O 1
ATOM 766 N N . GLY A 1 102 ? 2.359 -1.573 -14.765 1.00 90.25 102 GLY A N 1
ATOM 767 C CA . GLY A 1 102 ? 2.258 -3.001 -15.071 1.00 90.25 102 GLY A CA 1
ATOM 768 C C . GLY A 1 102 ? 1.658 -3.814 -13.920 1.00 90.25 102 GLY A C 1
ATOM 769 O O . GLY A 1 102 ? 1.607 -3.334 -12.792 1.00 90.25 102 GLY A O 1
ATOM 770 N N . PRO A 1 103 ? 1.242 -5.070 -14.147 1.00 92.69 103 PRO A N 1
ATOM 771 C CA . PRO A 1 103 ? 0.580 -5.874 -13.122 1.00 92.69 103 PRO A CA 1
ATOM 772 C C . PRO A 1 103 ? 1.492 -6.137 -11.911 1.00 92.69 103 PRO A C 1
ATOM 774 O O . PRO A 1 103 ? 2.723 -6.167 -12.034 1.00 92.69 103 PRO A O 1
ATOM 777 N N . LEU A 1 104 ? 0.869 -6.315 -10.745 1.00 95.12 104 LEU A N 1
ATOM 778 C CA . LEU A 1 104 ? 1.504 -6.679 -9.478 1.00 95.12 104 LEU A CA 1
ATOM 779 C C . LEU A 1 104 ? 0.730 -7.826 -8.818 1.00 95.12 104 LEU A C 1
ATOM 781 O O . LEU A 1 104 ? -0.485 -7.929 -8.991 1.00 95.12 104 LEU A O 1
ATOM 785 N N . ASP A 1 105 ? 1.416 -8.665 -8.045 1.00 95.31 105 ASP A N 1
ATOM 786 C CA . ASP A 1 105 ? 0.775 -9.674 -7.209 1.00 95.31 105 ASP A CA 1
ATOM 787 C C . ASP A 1 105 ? 0.089 -9.004 -6.016 1.00 95.31 105 ASP A C 1
ATOM 789 O O . ASP A 1 105 ? 0.723 -8.508 -5.081 1.00 95.31 105 ASP A O 1
ATOM 793 N N . VAL A 1 106 ? -1.240 -9.000 -6.068 1.00 95.62 106 VAL A N 1
ATOM 794 C CA . VAL A 1 106 ? -2.113 -8.416 -5.049 1.00 95.62 106 VAL A CA 1
ATOM 795 C C . VAL A 1 106 ? -2.969 -9.462 -4.340 1.00 95.62 106 VAL A C 1
ATOM 797 O O . VAL A 1 106 ? -3.891 -9.091 -3.621 1.00 95.62 106 VAL A O 1
ATOM 800 N N . ARG A 1 107 ? -2.667 -10.762 -4.476 1.00 97.31 107 ARG A N 1
ATOM 801 C CA . ARG A 1 107 ? -3.461 -11.837 -3.850 1.00 97.31 107 ARG A CA 1
ATOM 802 C C . ARG A 1 107 ? -3.562 -11.670 -2.335 1.00 97.31 107 ARG A C 1
ATOM 804 O O . ARG A 1 107 ? -4.656 -11.655 -1.788 1.00 97.31 107 ARG A O 1
ATOM 811 N N . TRP A 1 108 ? -2.427 -11.457 -1.667 1.00 98.00 108 TRP A N 1
ATOM 812 C CA . TRP A 1 108 ? -2.417 -11.263 -0.215 1.00 98.00 108 TRP A CA 1
ATOM 813 C C . TRP A 1 108 ? -3.204 -10.010 0.219 1.00 98.00 108 TRP A C 1
ATOM 815 O O . TRP A 1 108 ? -4.057 -10.148 1.095 1.00 98.00 108 TRP A O 1
ATOM 825 N N . PRO A 1 109 ? -3.002 -8.813 -0.381 1.00 97.38 109 PRO A N 1
ATOM 826 C CA . PRO A 1 109 ? -3.865 -7.662 -0.120 1.00 97.38 109 PRO A CA 1
ATOM 827 C C . PRO A 1 109 ? -5.359 -7.961 -0.295 1.00 97.38 109 PRO A C 1
ATOM 829 O O . PRO A 1 109 ? -6.137 -7.633 0.595 1.00 97.38 109 PRO A O 1
ATOM 832 N N . MET A 1 110 ? -5.756 -8.618 -1.388 1.00 96.50 110 MET A N 1
ATOM 833 C CA . MET A 1 110 ? -7.165 -8.909 -1.689 1.00 96.50 110 MET A CA 1
ATOM 834 C C . MET A 1 110 ? -7.870 -9.720 -0.593 1.00 96.50 110 MET A C 1
ATOM 836 O O . MET A 1 110 ? -9.059 -9.512 -0.367 1.00 96.50 110 MET A O 1
ATOM 840 N N . ASP A 1 111 ? -7.140 -10.582 0.118 1.00 97.94 111 ASP A N 1
ATOM 841 C CA . ASP A 1 111 ? -7.691 -11.407 1.199 1.00 97.94 111 ASP A CA 1
ATOM 842 C C . ASP A 1 111 ? -7.640 -10.735 2.586 1.00 97.94 111 ASP A C 1
ATOM 844 O O . ASP A 1 111 ? -8.291 -11.202 3.521 1.00 97.94 111 ASP A O 1
ATOM 848 N N . ASN A 1 112 ? -6.845 -9.670 2.760 1.00 98.12 112 ASN A N 1
ATOM 849 C CA . ASN A 1 112 ? -6.488 -9.136 4.087 1.00 98.12 112 ASN A CA 1
ATOM 850 C C . ASN A 1 112 ? -6.814 -7.648 4.290 1.00 98.12 112 ASN A C 1
ATOM 852 O O . ASN A 1 112 ? -6.682 -7.147 5.409 1.00 98.12 112 ASN A O 1
ATOM 856 N N . VAL A 1 113 ? -7.221 -6.924 3.245 1.00 98.06 113 VAL A N 1
ATOM 857 C CA . VAL A 1 113 ? -7.575 -5.498 3.328 1.00 98.06 113 VAL A CA 1
ATOM 858 C C . VAL A 1 113 ? -9.031 -5.258 2.935 1.00 98.06 113 VAL A C 1
ATOM 860 O O . VAL A 1 113 ? -9.662 -6.086 2.288 1.00 98.06 113 VAL A O 1
ATOM 863 N N . ALA A 1 114 ? -9.588 -4.113 3.331 1.00 97.12 114 ALA A N 1
ATOM 864 C CA . ALA A 1 114 ? -10.985 -3.789 3.048 1.00 97.12 114 ALA A CA 1
ATOM 865 C C . ALA A 1 114 ? -11.219 -3.441 1.569 1.00 97.12 114 ALA A C 1
ATOM 867 O O . ALA A 1 114 ? -12.294 -3.712 1.039 1.00 97.12 114 ALA A O 1
ATOM 868 N N . ALA A 1 115 ? -10.231 -2.821 0.917 1.00 96.62 115 ALA A N 1
ATOM 869 C CA . ALA A 1 115 ? -10.279 -2.486 -0.501 1.00 96.62 115 ALA A CA 1
ATOM 870 C C . ALA A 1 115 ? -8.874 -2.277 -1.078 1.00 96.62 115 ALA A C 1
ATOM 872 O O . ALA A 1 115 ? -7.975 -1.782 -0.393 1.00 96.62 115 ALA A O 1
ATOM 873 N N . VAL A 1 116 ? -8.719 -2.588 -2.365 1.00 96.75 116 VAL A N 1
ATOM 874 C CA . VAL A 1 116 ? -7.545 -2.246 -3.176 1.00 96.75 116 VAL A CA 1
ATOM 875 C C . VAL A 1 116 ? -8.018 -1.358 -4.325 1.00 96.75 116 VAL A C 1
ATOM 877 O O . VAL A 1 116 ? -8.898 -1.750 -5.087 1.00 96.75 116 VAL A O 1
ATOM 880 N N . ILE A 1 117 ? -7.451 -0.160 -4.444 1.00 95.25 117 ILE A N 1
ATOM 881 C CA . ILE A 1 117 ? -7.768 0.811 -5.494 1.00 95.25 117 ILE A CA 1
ATOM 882 C C . ILE A 1 117 ? -6.561 0.912 -6.422 1.00 95.25 117 ILE A C 1
ATOM 884 O O . ILE A 1 117 ? -5.481 1.317 -5.994 1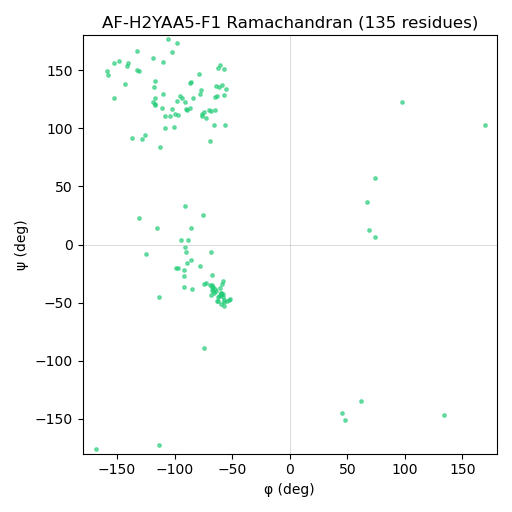.00 95.25 117 ILE A O 1
ATOM 888 N N . ALA A 1 118 ? -6.740 0.554 -7.692 1.00 94.06 118 ALA A N 1
ATOM 889 C CA . ALA A 1 118 ? -5.730 0.771 -8.721 1.00 94.06 118 ALA A CA 1
ATOM 890 C C . ALA A 1 118 ? -5.723 2.252 -9.132 1.00 94.06 118 ALA A C 1
ATOM 892 O O . ALA A 1 118 ? -6.675 2.744 -9.734 1.00 94.06 118 ALA A O 1
ATOM 893 N N . CYS A 1 119 ? -4.655 2.965 -8.781 1.00 93.69 119 CYS A N 1
ATOM 894 C CA . CYS A 1 119 ? -4.511 4.405 -9.007 1.00 93.69 119 CYS A CA 1
ATOM 895 C C . CYS A 1 119 ? -3.705 4.741 -10.270 1.00 93.69 119 CYS A C 1
ATOM 897 O O . CYS A 1 119 ? -3.784 5.872 -10.765 1.00 93.69 119 CYS A O 1
ATOM 899 N N . HIS A 1 120 ? -2.911 3.782 -10.765 1.00 91.50 120 HIS A N 1
ATOM 900 C CA . HIS A 1 120 ? -1.926 3.988 -11.832 1.00 91.50 120 HIS A CA 1
ATOM 901 C C . HIS A 1 120 ? -1.054 5.234 -11.568 1.00 91.50 120 HIS A C 1
ATOM 903 O O . HIS A 1 120 ? -0.821 5.594 -10.414 1.00 91.50 120 HIS A O 1
ATOM 909 N N . PHE A 1 121 ? -0.545 5.901 -12.606 1.00 88.69 121 PHE A N 1
ATOM 910 C CA . PHE A 1 121 ? 0.232 7.138 -12.472 1.00 88.69 121 PHE A CA 1
ATOM 911 C C . PHE A 1 121 ? -0.538 8.331 -13.055 1.00 88.69 121 PHE A C 1
ATOM 913 O O . PHE A 1 121 ? -0.338 8.725 -14.200 1.00 88.69 121 PHE A O 1
ATOM 920 N N . SER A 1 122 ? -1.428 8.923 -12.254 1.00 78.94 122 SER A N 1
ATOM 921 C CA . SER A 1 122 ? -2.423 9.918 -12.704 1.00 78.94 122 SER A CA 1
ATOM 922 C C . SER A 1 122 ? -1.962 11.391 -12.626 1.00 78.94 122 SER A C 1
ATOM 924 O O . SER A 1 122 ? -2.755 12.302 -12.370 1.00 78.94 122 SER A O 1
ATOM 926 N N . ALA A 1 123 ? -0.666 11.641 -12.845 1.00 86.25 123 ALA A N 1
ATOM 927 C CA . ALA A 1 123 ? -0.042 12.970 -12.861 1.00 86.25 123 ALA A CA 1
ATOM 928 C C . ALA A 1 123 ? -0.471 13.891 -11.685 1.00 86.25 123 ALA A C 1
ATOM 930 O O . ALA A 1 123 ? -0.657 13.443 -10.551 1.00 86.25 123 ALA A O 1
ATOM 931 N N . GLN A 1 124 ? -0.591 15.200 -11.933 1.00 89.88 124 GLN A N 1
ATOM 932 C CA . GLN A 1 124 ? -0.716 16.236 -10.897 1.00 89.88 124 GLN A CA 1
ATOM 933 C C . GLN A 1 124 ? -2.031 16.184 -10.100 1.00 89.88 124 GLN A C 1
ATOM 935 O O . GLN A 1 124 ? -2.060 16.594 -8.943 1.00 89.88 124 GLN A O 1
ATOM 940 N N . MET A 1 125 ? -3.110 15.655 -10.684 1.00 91.31 125 MET A N 1
ATOM 941 C CA . MET A 1 125 ? -4.441 15.649 -10.059 1.00 91.31 125 MET A CA 1
ATOM 942 C C . MET A 1 125 ? -4.763 14.360 -9.299 1.00 91.31 125 MET A C 1
ATOM 944 O O . MET A 1 125 ? -5.867 14.227 -8.768 1.00 91.31 125 MET A O 1
ATOM 948 N N . THR A 1 126 ? -3.809 13.427 -9.200 1.00 90.38 126 THR A N 1
ATOM 949 C CA . THR A 1 126 ? -4.033 12.099 -8.610 1.00 90.38 126 THR A CA 1
ATOM 950 C C . THR A 1 126 ? -4.642 12.164 -7.209 1.00 90.38 126 THR A C 1
ATOM 952 O O . THR A 1 126 ? -5.634 11.494 -6.941 1.00 90.38 126 THR A O 1
ATOM 955 N N . GLY A 1 127 ? -4.097 13.003 -6.320 1.00 89.38 127 GLY A N 1
ATOM 956 C CA . GLY A 1 127 ? -4.584 13.101 -4.940 1.00 89.38 127 GLY A CA 1
ATOM 957 C C . GLY A 1 127 ? -6.042 13.561 -4.854 1.00 89.38 127 GLY A C 1
ATOM 958 O O . GLY A 1 127 ? -6.840 12.958 -4.141 1.00 89.38 127 GLY A O 1
ATOM 959 N N . ALA A 1 128 ? -6.411 14.581 -5.633 1.00 91.25 128 ALA A N 1
ATOM 960 C CA . ALA A 1 128 ? -7.782 15.083 -5.680 1.00 91.25 128 ALA A CA 1
ATOM 961 C C . ALA A 1 128 ? -8.747 14.065 -6.311 1.00 91.25 128 ALA A C 1
ATOM 963 O O . ALA A 1 128 ? -9.865 13.903 -5.829 1.00 91.25 128 ALA A O 1
ATOM 964 N N . GLY A 1 129 ? -8.315 13.361 -7.36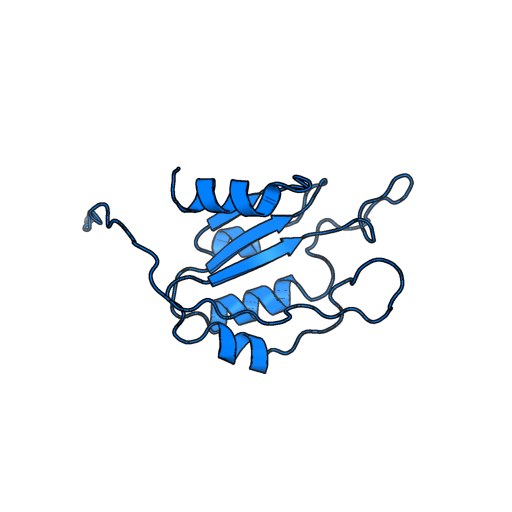2 1.00 91.44 129 GLY A N 1
ATOM 965 C CA . GLY A 1 129 ? -9.104 12.306 -8.000 1.00 91.44 129 GLY A CA 1
ATOM 966 C C . GLY A 1 129 ? -9.379 11.135 -7.056 1.00 91.44 129 GLY A C 1
ATOM 967 O O . GLY A 1 129 ? -10.531 10.749 -6.882 1.00 91.44 129 GLY A O 1
ATOM 968 N N . ILE A 1 130 ? -8.343 10.628 -6.379 1.00 92.19 130 ILE A N 1
ATOM 969 C CA . ILE A 1 130 ? -8.480 9.550 -5.387 1.00 92.19 130 ILE A CA 1
ATOM 970 C C . ILE A 1 130 ? -9.411 9.978 -4.254 1.00 92.19 130 ILE A C 1
ATOM 972 O O . ILE A 1 130 ? -10.277 9.205 -3.853 1.00 92.19 130 ILE A O 1
ATOM 976 N N . MET A 1 131 ? -9.271 11.213 -3.762 1.00 90.06 131 MET A N 1
ATOM 977 C CA . MET A 1 131 ? -10.138 11.725 -2.705 1.00 90.06 131 MET A CA 1
ATOM 978 C C . MET A 1 131 ? -11.610 11.670 -3.120 1.00 90.06 131 MET A C 1
ATOM 980 O O . MET A 1 131 ? -12.417 11.138 -2.368 1.00 90.06 131 MET A O 1
ATOM 984 N N . LYS A 1 132 ? -11.943 12.140 -4.329 1.00 91.25 132 LYS A N 1
ATOM 985 C CA . LYS A 1 132 ? -13.314 12.091 -4.859 1.00 91.25 132 LYS A CA 1
ATOM 986 C C . LYS A 1 132 ? -13.856 10.669 -4.964 1.00 91.25 132 LYS A C 1
ATOM 988 O O . LYS A 1 132 ? -14.991 10.431 -4.575 1.00 91.25 132 LYS A O 1
ATOM 993 N N . VAL A 1 133 ? -13.038 9.714 -5.413 1.00 90.56 133 VAL A N 1
ATOM 994 C CA . VAL A 1 133 ? -13.433 8.296 -5.470 1.00 90.56 133 VAL A CA 1
ATOM 995 C C . VAL A 1 133 ? -13.737 7.752 -4.072 1.00 90.56 133 VAL A C 1
ATOM 997 O O . VAL A 1 133 ? -14.756 7.095 -3.879 1.00 90.56 133 VAL A O 1
ATOM 1000 N N . ILE A 1 134 ? -12.889 8.051 -3.084 1.00 89.38 134 ILE A N 1
ATOM 1001 C CA . ILE A 1 134 ? -13.068 7.575 -1.705 1.00 89.38 134 ILE A CA 1
ATOM 1002 C C . ILE A 1 134 ? -14.302 8.214 -1.043 1.00 89.38 134 ILE A C 1
ATOM 1004 O O . ILE A 1 134 ? -14.976 7.548 -0.259 1.00 89.38 134 ILE A O 1
ATOM 1008 N N . THR A 1 135 ? -14.624 9.478 -1.346 1.00 87.06 135 THR A N 1
ATOM 1009 C CA . THR A 1 135 ? -15.817 10.162 -0.804 1.00 87.06 135 THR A CA 1
ATOM 1010 C C . THR A 1 135 ? -17.079 10.024 -1.644 1.00 87.06 135 THR A C 1
ATOM 1012 O O . THR A 1 135 ? -18.135 10.460 -1.187 1.00 87.06 135 THR A O 1
ATOM 1015 N N . GLY A 1 136 ? -17.000 9.429 -2.834 1.00 86.25 136 GLY A N 1
ATOM 1016 C CA . GLY A 1 136 ? -18.133 9.306 -3.751 1.00 86.25 136 GLY A CA 1
ATOM 1017 C C . GLY A 1 136 ? -18.611 10.643 -4.334 1.00 86.25 136 GLY A C 1
ATOM 1018 O O . GLY A 1 136 ? -19.817 10.839 -4.469 1.00 86.25 136 GLY A O 1
ATOM 1019 N N . GLN A 1 137 ? -17.685 11.565 -4.622 1.00 80.00 137 GLN A N 1
ATOM 1020 C CA . GLN A 1 137 ? -17.949 12.861 -5.272 1.00 80.00 137 GLN A CA 1
ATOM 1021 C C . GLN A 1 137 ? -17.818 12.819 -6.794 1.00 80.00 137 GLN A C 1
ATOM 1023 O O . GLN A 1 137 ? -16.989 12.030 -7.301 1.00 80.00 137 GLN A O 1
#

pLDDT: mean 83.95, std 17.01, range [30.62, 98.12]

Secondary structure (DSSP, 8-state):
---------------SPP-----EE-S-SSS-----EE-HHHHHHHHTT-SSEEEEEE--TTTSBTTB--S--SPSTTHHHHHHHHHHH-SS-EEEEEE-SS----HHHHHHSSEEEE----GGGHHHHHHHHHHT-

Solvent-accessible surface area (backbone atoms only — not comparable to full-atom values): 8685 Å² total; per-residue (Å²): 137,92,85,89,76,88,77,72,92,76,86,82,78,92,84,77,85,87,76,84,72,86,58,67,45,41,97,55,102,73,67,62,62,57,18,74,46,64,55,66,68,59,47,40,64,60,32,45,82,28,77,63,41,81,44,83,48,60,61,48,77,60,61,57,46,90,98,42,83,74,95,66,44,62,54,48,65,44,47,58,59,53,48,52,50,44,59,71,39,36,70,32,54,38,33,39,40,34,27,41,92,66,83,63,63,50,67,69,55,68,78,68,40,75,44,79,43,86,57,37,85,55,68,93,55,36,68,65,52,52,50,28,65,78,70,72,103

InterPro domains:
  IPR002772 Glycoside hydrolase family 3 C-terminal domain [PF01915] (38-137)
  IPR036881 Glycoside hydrolase family 3 C-terminal domain superfamily [G3DSA:3.40.50.1700] (8-137)
  IPR036881 Glycoside hydrolase family 3 C-terminal domain superfamily [SSF52279] (21-137)
  IPR044993 Beta-D-xylosidase [PTHR42721] (19-137)